Protein AF-A0A1Y2HWQ0-F1 (afdb_monomer)

Structure (mmCIF, N/CA/C/O backbone):
data_AF-A0A1Y2HWQ0-F1
#
_entry.id   AF-A0A1Y2HWQ0-F1
#
loop_
_atom_site.group_PDB
_atom_site.id
_atom_site.type_symbol
_atom_site.label_atom_id
_atom_site.label_alt_id
_atom_site.label_comp_id
_atom_site.label_asym_id
_atom_site.label_entity_id
_atom_site.label_seq_id
_atom_site.pdbx_PDB_ins_code
_atom_site.Cartn_x
_ato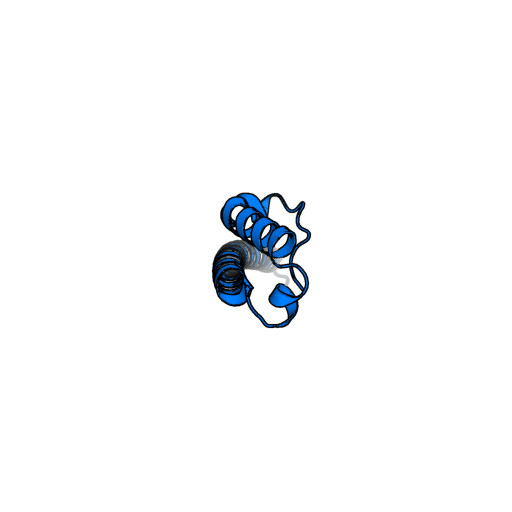m_site.Cartn_y
_atom_site.Cartn_z
_atom_site.occupancy
_atom_site.B_iso_or_equiv
_atom_site.auth_seq_id
_atom_site.auth_comp_id
_atom_site.auth_asym_id
_atom_site.auth_atom_id
_atom_site.pdbx_PDB_model_num
ATOM 1 N N . MET A 1 1 ? -6.005 8.692 -7.949 1.00 43.06 1 MET A N 1
ATOM 2 C CA . MET A 1 1 ? -5.215 9.139 -6.784 1.00 43.06 1 MET A CA 1
ATOM 3 C C . MET A 1 1 ? -4.160 8.076 -6.506 1.00 43.06 1 MET A C 1
ATOM 5 O O . MET A 1 1 ? -4.532 7.023 -6.009 1.00 43.06 1 MET A O 1
ATOM 9 N N . HIS A 1 2 ? -2.898 8.287 -6.903 1.00 49.16 2 HIS A N 1
ATOM 10 C CA . HIS A 1 2 ? -1.786 7.455 -6.420 1.00 49.16 2 HIS A CA 1
ATOM 11 C C . HIS A 1 2 ? -1.145 8.161 -5.213 1.00 49.16 2 HIS A C 1
ATOM 13 O O . HIS A 1 2 ? -1.141 9.395 -5.194 1.00 49.16 2 HIS A O 1
ATOM 19 N N . PRO A 1 3 ? -0.637 7.434 -4.205 1.00 59.91 3 PRO A N 1
ATOM 20 C CA . PRO A 1 3 ? 0.117 8.045 -3.113 1.00 59.91 3 PRO A CA 1
ATOM 21 C C . PRO A 1 3 ? 1.369 8.759 -3.637 1.00 59.91 3 PRO A C 1
ATOM 23 O O . PRO A 1 3 ? 1.944 8.344 -4.649 1.00 59.91 3 PRO A O 1
ATOM 26 N N . THR A 1 4 ? 1.798 9.820 -2.953 1.00 64.00 4 THR A N 1
ATOM 27 C CA . THR A 1 4 ? 3.089 10.471 -3.211 1.00 64.00 4 THR A CA 1
ATOM 28 C C . THR A 1 4 ? 4.223 9.458 -3.052 1.00 64.00 4 THR A C 1
ATOM 30 O O . THR A 1 4 ? 4.155 8.579 -2.198 1.00 64.00 4 THR A O 1
ATOM 33 N N . LEU A 1 5 ? 5.253 9.546 -3.902 1.00 58.03 5 LEU A N 1
ATOM 34 C CA . LEU A 1 5 ? 6.360 8.577 -3.927 1.00 58.03 5 LEU A CA 1
ATOM 35 C C . LEU A 1 5 ? 7.156 8.535 -2.607 1.00 58.03 5 LEU A C 1
ATOM 37 O O . LEU A 1 5 ? 7.838 7.552 -2.343 1.00 58.03 5 LEU A O 1
ATOM 41 N N . ASP A 1 6 ? 7.060 9.592 -1.794 1.00 57.69 6 ASP A N 1
ATOM 42 C CA . ASP A 1 6 ? 7.698 9.732 -0.480 1.00 57.69 6 ASP A CA 1
ATOM 43 C C . ASP A 1 6 ? 6.933 9.035 0.654 1.00 57.69 6 ASP A C 1
ATOM 45 O O . ASP A 1 6 ? 7.249 9.212 1.829 1.00 57.69 6 ASP A O 1
ATOM 49 N N . ASN A 1 7 ? 5.900 8.264 0.324 1.00 64.31 7 ASN A N 1
ATOM 50 C CA . ASN A 1 7 ? 5.068 7.640 1.325 1.00 64.31 7 ASN A CA 1
ATOM 51 C C . ASN A 1 7 ? 5.792 6.412 1.920 1.00 64.31 7 ASN A C 1
ATOM 53 O O . ASN A 1 7 ? 6.059 5.461 1.184 1.00 64.31 7 ASN A O 1
ATOM 57 N N . PRO A 1 8 ? 6.071 6.368 3.238 1.00 62.16 8 PRO A N 1
ATOM 58 C CA . PRO A 1 8 ? 6.738 5.228 3.874 1.00 62.16 8 PRO A CA 1
ATOM 59 C C . PRO A 1 8 ? 5.939 3.919 3.765 1.00 62.16 8 PRO A C 1
ATOM 61 O O . PRO A 1 8 ? 6.491 2.840 3.946 1.00 62.16 8 PRO A O 1
ATOM 64 N N . HIS A 1 9 ? 4.654 3.974 3.410 1.00 61.44 9 HIS A N 1
ATOM 65 C CA . HIS A 1 9 ? 3.862 2.783 3.100 1.00 61.44 9 HIS A CA 1
ATOM 66 C C . HIS A 1 9 ? 4.204 2.164 1.733 1.00 61.44 9 HIS A C 1
ATOM 68 O O . HIS A 1 9 ? 3.859 1.017 1.481 1.00 61.44 9 HIS A O 1
ATOM 74 N N . LEU A 1 10 ? 4.934 2.876 0.867 1.00 65.38 10 LEU A N 1
ATOM 75 C CA . LEU A 1 10 ? 5.414 2.366 -0.420 1.00 65.38 10 LEU A CA 1
ATOM 76 C C . LEU A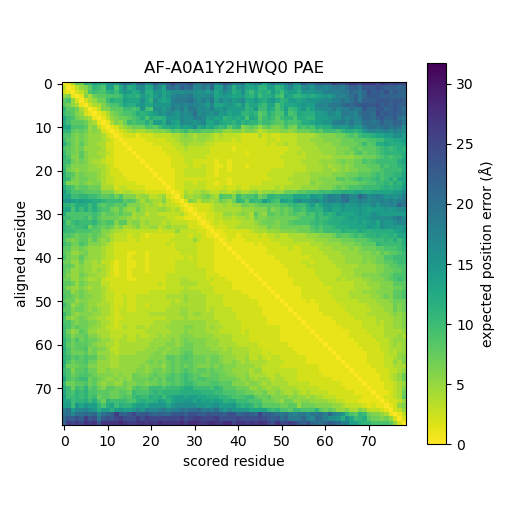 1 10 ? 6.692 1.529 -0.310 1.00 65.38 10 LEU A C 1
ATOM 78 O O . LEU A 1 10 ? 7.148 1.030 -1.336 1.00 65.38 10 LEU A O 1
ATOM 82 N N . ILE A 1 11 ? 7.258 1.342 0.892 1.00 70.56 11 ILE A N 1
ATOM 83 C CA . ILE A 1 11 ? 8.446 0.493 1.108 1.00 70.56 11 ILE A CA 1
ATOM 84 C C . ILE A 1 11 ? 8.229 -0.906 0.507 1.00 70.56 11 ILE A C 1
ATOM 86 O O . ILE A 1 11 ? 9.126 -1.455 -0.125 1.00 70.56 11 ILE A O 1
ATOM 90 N N . THR A 1 12 ? 7.017 -1.456 0.618 1.00 79.44 12 THR A N 1
ATOM 91 C CA . THR A 1 12 ? 6.667 -2.779 0.071 1.00 79.44 12 THR A CA 1
ATOM 92 C C . THR A 1 12 ? 6.689 -2.831 -1.458 1.00 79.44 12 THR A C 1
ATOM 94 O O . THR A 1 12 ? 7.026 -3.864 -2.029 1.00 79.44 12 THR A O 1
ATOM 97 N N . CYS A 1 13 ? 6.387 -1.720 -2.134 1.00 88.00 13 CYS A N 1
ATOM 98 C CA . CYS A 1 13 ? 6.369 -1.624 -3.596 1.00 88.00 13 CYS A CA 1
ATOM 99 C C . CYS A 1 13 ? 7.609 -0.912 -4.169 1.00 88.00 13 CYS A C 1
ATOM 101 O O . CYS A 1 13 ? 7.664 -0.659 -5.376 1.00 88.00 13 CYS A O 1
ATOM 103 N N . GLN A 1 14 ? 8.598 -0.576 -3.334 1.00 88.06 14 GLN A N 1
ATOM 104 C CA . GLN A 1 14 ? 9.710 0.311 -3.684 1.00 88.06 14 GLN A CA 1
ATOM 105 C C . GLN A 1 14 ? 10.565 -0.234 -4.835 1.00 88.06 14 GLN A C 1
ATOM 107 O O . GLN A 1 14 ? 10.923 0.515 -5.744 1.00 88.06 14 GLN A O 1
ATOM 112 N N . GLU A 1 15 ? 10.812 -1.543 -4.857 1.00 89.38 15 GLU A N 1
ATOM 113 C CA . GLU A 1 15 ? 11.551 -2.210 -5.937 1.00 89.38 15 GLU A CA 1
ATOM 114 C C . GLU A 1 15 ? 10.819 -2.117 -7.287 1.00 89.38 15 GLU A C 1
ATOM 116 O O . GLU A 1 15 ? 11.429 -1.848 -8.322 1.00 89.38 15 GLU A O 1
ATOM 121 N N . ILE A 1 16 ? 9.487 -2.253 -7.291 1.00 90.62 16 ILE A N 1
ATOM 122 C CA . ILE A 1 16 ? 8.676 -2.146 -8.516 1.00 90.62 16 ILE A CA 1
ATOM 123 C C . ILE A 1 16 ? 8.639 -0.693 -9.005 1.00 90.62 16 ILE A C 1
ATOM 125 O O . ILE A 1 16 ? 8.722 -0.437 -10.206 1.00 90.62 16 ILE A O 1
ATOM 129 N N . ILE A 1 17 ? 8.554 0.267 -8.079 1.00 89.81 17 ILE A N 1
ATOM 130 C CA . ILE A 1 17 ? 8.625 1.702 -8.385 1.00 89.81 17 ILE A CA 1
ATOM 131 C C . ILE A 1 17 ? 9.979 2.041 -9.011 1.00 89.81 17 ILE A C 1
ATOM 133 O O . ILE A 1 17 ? 10.026 2.733 -10.028 1.00 89.81 17 ILE A O 1
ATOM 137 N N . LYS A 1 18 ? 11.073 1.527 -8.441 1.00 90.81 18 LYS A N 1
ATOM 138 C CA . LYS A 1 18 ? 12.424 1.713 -8.973 1.00 90.81 18 LYS A CA 1
ATOM 139 C C . LYS A 1 18 ? 12.540 1.151 -10.391 1.00 90.81 18 LYS A C 1
ATOM 141 O O . LYS A 1 18 ? 12.935 1.887 -11.291 1.00 90.81 18 LYS A O 1
ATOM 146 N N . ALA A 1 19 ? 12.087 -0.082 -10.616 1.00 91.25 19 ALA A N 1
ATOM 147 C CA . ALA A 1 19 ? 12.091 -0.702 -11.940 1.00 91.25 19 ALA A CA 1
ATOM 148 C C . ALA A 1 19 ? 11.239 0.076 -12.964 1.00 91.25 19 ALA A C 1
ATOM 150 O O . ALA A 1 19 ? 11.643 0.260 -14.114 1.00 91.25 19 ALA A O 1
ATOM 151 N N . LEU A 1 20 ? 10.067 0.581 -12.561 1.00 91.69 20 LEU A N 1
ATOM 152 C CA . LEU A 1 20 ? 9.220 1.401 -13.430 1.00 91.69 20 LEU A CA 1
ATOM 153 C C . LEU A 1 20 ? 9.894 2.736 -13.783 1.00 91.69 20 LEU A C 1
ATOM 155 O O . LEU A 1 20 ? 9.838 3.168 -14.936 1.00 91.69 20 LEU A O 1
ATOM 159 N N . ASN A 1 21 ? 10.560 3.369 -12.817 1.00 90.00 21 ASN A N 1
ATOM 160 C CA . ASN A 1 21 ? 11.309 4.605 -13.034 1.00 90.00 21 ASN A CA 1
ATOM 161 C C . ASN A 1 21 ? 12.497 4.393 -13.981 1.00 90.00 21 ASN A C 1
ATOM 163 O O . ASN A 1 21 ? 12.696 5.192 -14.896 1.00 90.00 21 ASN A O 1
ATOM 167 N N . GLU A 1 22 ? 13.237 3.295 -13.825 1.00 92.06 22 GLU A N 1
ATOM 168 C CA . GLU A 1 22 ? 14.310 2.899 -14.745 1.00 92.06 22 GLU A CA 1
ATOM 169 C C . GLU A 1 22 ? 13.770 2.656 -16.165 1.00 92.06 22 GLU A C 1
ATOM 171 O O . GLU A 1 22 ? 14.341 3.147 -17.144 1.00 92.06 22 GLU A O 1
ATOM 176 N N . CYS A 1 23 ? 12.612 2.000 -16.300 1.00 92.19 23 CYS A N 1
ATOM 177 C CA . CYS A 1 23 ? 11.948 1.836 -17.594 1.00 92.19 23 CYS A CA 1
ATOM 178 C C . CYS A 1 23 ? 11.565 3.188 -18.216 1.00 92.19 23 CYS A C 1
ATOM 180 O O . CYS A 1 23 ? 11.822 3.434 -19.394 1.00 92.19 23 CYS A O 1
ATOM 182 N N . HIS A 1 24 ? 11.002 4.111 -17.434 1.00 90.94 24 HIS A N 1
ATOM 183 C CA . HIS A 1 24 ? 10.650 5.449 -17.915 1.00 90.94 24 HIS A CA 1
ATOM 184 C C . HIS A 1 24 ? 11.861 6.301 -18.315 1.00 90.94 24 HIS A C 1
ATOM 186 O O . HIS A 1 24 ? 11.734 7.116 -19.237 1.00 90.94 24 HIS A O 1
ATOM 192 N N . ALA A 1 25 ? 13.001 6.128 -17.641 1.00 91.38 25 ALA A N 1
ATOM 193 C CA . ALA A 1 25 ? 14.250 6.820 -17.949 1.00 91.38 25 ALA A CA 1
ATOM 194 C C . ALA A 1 25 ? 14.887 6.300 -19.247 1.00 91.38 25 ALA A C 1
ATOM 196 O O . ALA A 1 25 ? 15.3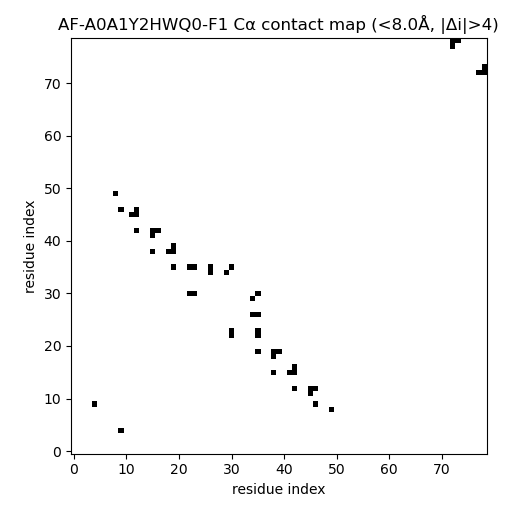61 7.086 -20.063 1.00 91.38 25 ALA A O 1
ATOM 197 N N . THR A 1 26 ? 14.842 4.986 -19.473 1.00 91.81 26 THR A N 1
ATOM 198 C CA . THR A 1 26 ? 15.471 4.327 -20.632 1.00 91.81 26 THR A CA 1
ATOM 199 C C . THR A 1 26 ? 14.598 4.319 -21.891 1.00 91.81 26 THR A C 1
ATOM 201 O O . THR A 1 26 ? 15.115 4.310 -23.006 1.00 91.81 26 THR A O 1
ATOM 204 N N . SER A 1 27 ? 13.270 4.359 -21.750 1.00 84.75 27 SER A N 1
ATOM 205 C CA . SER A 1 27 ? 12.340 4.132 -22.869 1.00 84.75 27 SER A CA 1
ATOM 206 C C . SER A 1 27 ? 12.039 5.362 -23.738 1.00 84.75 27 SER A C 1
ATOM 208 O O . SER A 1 27 ? 11.376 5.222 -24.768 1.00 84.75 27 SER A O 1
ATOM 210 N N . GLY A 1 28 ? 12.478 6.571 -23.366 1.00 87.31 28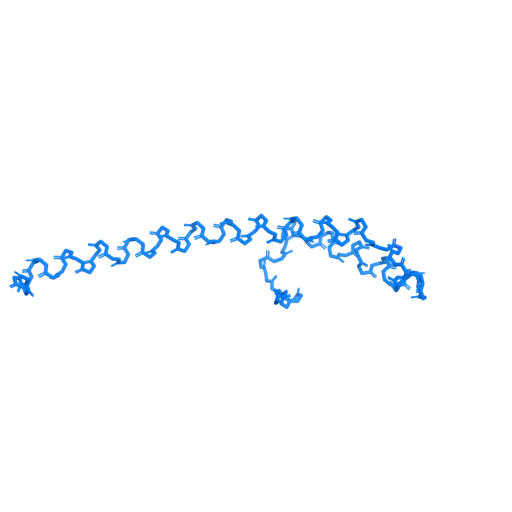 GLY A N 1
ATOM 211 C CA . GLY A 1 28 ? 12.256 7.786 -24.167 1.00 87.31 28 GLY A CA 1
ATOM 212 C C . GLY A 1 28 ? 10.777 8.005 -24.523 1.00 87.31 28 GLY A C 1
ATOM 213 O O . GLY A 1 28 ? 9.939 8.113 -23.630 1.00 87.31 28 GLY A O 1
ATOM 214 N N . TRP A 1 29 ? 10.437 8.051 -25.819 1.00 88.50 29 TRP A N 1
ATOM 215 C CA . TRP A 1 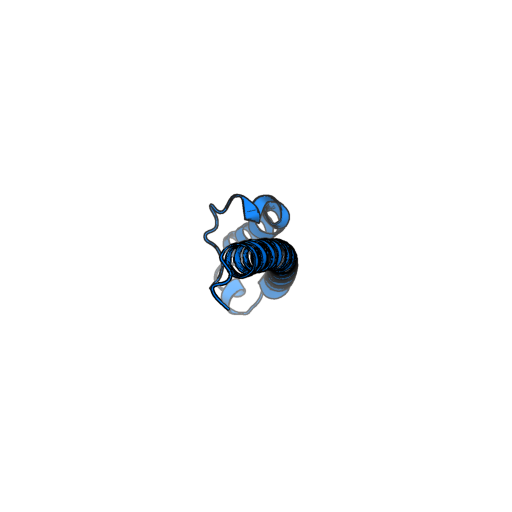29 ? 9.046 8.151 -26.296 1.00 88.50 29 TRP A CA 1
ATOM 216 C C . TRP A 1 29 ? 8.270 6.824 -26.260 1.00 88.50 29 TRP A C 1
ATOM 218 O O . TRP A 1 29 ? 7.042 6.839 -26.199 1.00 88.50 29 TRP A O 1
ATOM 228 N N . LYS A 1 30 ? 8.949 5.668 -26.233 1.00 84.88 30 LYS A N 1
ATOM 229 C CA . LYS A 1 30 ? 8.301 4.341 -26.229 1.00 84.88 30 LYS A CA 1
ATOM 230 C C . LYS A 1 30 ? 7.459 4.100 -24.976 1.00 84.88 30 LYS A C 1
ATOM 232 O O . LYS A 1 30 ? 6.492 3.344 -25.025 1.00 84.88 30 LYS A O 1
ATOM 237 N N . LYS A 1 31 ? 7.763 4.790 -23.870 1.00 83.06 31 LYS A N 1
ATOM 238 C CA . LYS A 1 31 ? 6.937 4.751 -22.653 1.00 83.06 31 LYS A CA 1
ATOM 239 C C . LYS A 1 31 ? 5.504 5.233 -22.899 1.00 83.06 31 LYS A C 1
ATOM 241 O O . LYS A 1 31 ? 4.583 4.696 -22.295 1.00 83.06 31 LYS A O 1
ATOM 246 N N . TYR A 1 32 ? 5.303 6.180 -23.820 1.00 85.62 32 TYR A N 1
ATOM 247 C CA . TYR A 1 32 ? 3.971 6.683 -24.174 1.00 85.62 32 TYR A CA 1
ATOM 248 C C . TYR A 1 32 ? 3.175 5.688 -25.026 1.00 85.62 32 TYR A C 1
ATOM 250 O O . TYR A 1 32 ? 1.951 5.712 -25.006 1.00 85.62 32 TYR A O 1
ATOM 258 N N . PHE A 1 33 ? 3.864 4.770 -25.706 1.00 90.62 33 PHE A N 1
ATOM 259 C CA . PHE A 1 33 ? 3.259 3.675 -26.468 1.00 90.62 33 PHE A CA 1
ATOM 260 C C . PHE A 1 33 ? 3.091 2.389 -25.644 1.00 90.62 33 PHE A C 1
ATOM 262 O O . PHE A 1 33 ? 2.744 1.348 -26.192 1.00 90.62 33 PHE A O 1
ATOM 269 N N . GLY A 1 34 ? 3.321 2.444 -24.327 1.00 88.88 34 GLY A N 1
ATOM 270 C CA . GLY A 1 34 ? 3.054 1.322 -23.425 1.00 88.88 34 GLY A CA 1
ATOM 271 C C . GLY A 1 34 ? 4.222 0.365 -23.189 1.00 88.88 34 GLY A C 1
ATOM 272 O O . GLY A 1 34 ? 4.009 -0.691 -22.603 1.00 88.88 34 GLY A O 1
ATOM 273 N N . ALA A 1 35 ? 5.458 0.728 -23.554 1.00 90.62 35 ALA A N 1
ATOM 274 C CA . ALA A 1 35 ? 6.638 -0.125 -23.340 1.00 90.62 35 ALA A CA 1
ATOM 275 C C . ALA A 1 35 ? 6.891 -0.520 -21.867 1.00 90.62 35 ALA A C 1
ATOM 277 O O . ALA A 1 35 ? 7.568 -1.507 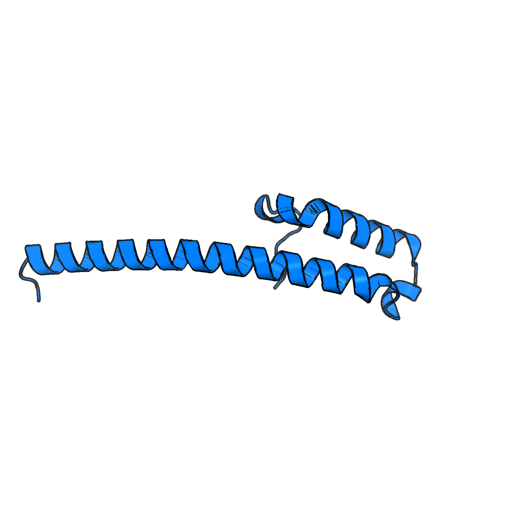-21.607 1.00 90.62 35 ALA A O 1
ATOM 278 N N . CYS A 1 36 ? 6.340 0.230 -20.907 1.00 93.00 36 CYS A N 1
ATOM 279 C CA . CYS A 1 36 ? 6.479 -0.029 -19.470 1.00 93.00 36 CYS A CA 1
ATOM 280 C C . CYS A 1 36 ? 5.177 -0.533 -18.813 1.00 93.00 36 CYS A C 1
ATOM 282 O O . CYS A 1 36 ? 5.064 -0.515 -17.584 1.00 93.00 36 CYS A O 1
ATOM 284 N N . ASN A 1 37 ? 4.171 -0.949 -19.596 1.00 92.12 37 ASN A N 1
ATOM 285 C CA . ASN A 1 37 ? 2.855 -1.312 -19.059 1.00 92.12 37 ASN A CA 1
ATOM 286 C C . ASN A 1 37 ? 2.911 -2.509 -18.105 1.00 92.12 37 ASN A C 1
ATOM 288 O O . ASN A 1 37 ? 2.230 -2.480 -17.086 1.00 92.12 37 ASN A O 1
ATOM 292 N N . ASP A 1 38 ? 3.755 -3.507 -18.358 1.00 93.94 38 ASP A N 1
ATOM 293 C CA . ASP A 1 38 ? 3.863 -4.675 -17.473 1.00 93.94 38 ASP A CA 1
ATOM 294 C C . ASP A 1 38 ? 4.342 -4.289 -16.069 1.00 93.94 38 ASP A C 1
ATOM 296 O O . ASP A 1 38 ? 3.773 -4.716 -15.063 1.00 93.94 38 ASP A O 1
ATOM 300 N N . LEU A 1 39 ? 5.351 -3.417 -15.984 1.00 91.62 39 LEU A N 1
ATOM 301 C CA . LEU A 1 39 ? 5.840 -2.878 -14.711 1.00 91.62 39 LEU A CA 1
ATOM 302 C C . LEU A 1 39 ? 4.772 -2.024 -14.024 1.00 91.62 39 LEU A C 1
ATOM 304 O O . LEU A 1 39 ? 4.573 -2.133 -12.816 1.00 91.62 39 LEU A O 1
ATOM 308 N N . LYS A 1 40 ? 4.032 -1.224 -14.797 1.00 90.75 40 LYS A N 1
ATOM 309 C CA . LYS A 1 40 ? 2.893 -0.451 -14.292 1.00 90.75 40 LYS A CA 1
ATOM 310 C C . LYS A 1 40 ? 1.786 -1.358 -13.741 1.00 90.75 40 LYS A C 1
ATOM 312 O O . LYS A 1 40 ? 1.227 -1.050 -12.692 1.00 90.75 40 LYS A O 1
ATOM 317 N N . HIS A 1 41 ? 1.472 -2.471 -14.403 1.00 94.31 41 HIS A N 1
ATOM 318 C CA . HIS A 1 41 ? 0.480 -3.437 -13.927 1.00 94.31 41 HIS A CA 1
ATOM 319 C C . HIS A 1 41 ? 0.915 -4.086 -12.612 1.00 94.31 41 HIS A C 1
ATOM 321 O O . HIS A 1 41 ? 0.125 -4.116 -11.669 1.00 94.31 41 HIS A O 1
ATOM 327 N N . LYS A 1 42 ? 2.182 -4.504 -12.510 1.00 92.94 42 LYS A N 1
ATOM 328 C CA . LYS A 1 42 ? 2.755 -5.025 -11.259 1.00 92.94 42 LYS A CA 1
ATOM 329 C C . LYS A 1 42 ? 2.690 -3.999 -10.130 1.00 92.94 42 LYS A C 1
ATOM 331 O O . LYS A 1 42 ? 2.309 -4.338 -9.013 1.00 92.94 42 LYS A O 1
ATOM 336 N N . LEU A 1 43 ? 3.005 -2.738 -10.427 1.00 91.44 43 LEU A N 1
ATOM 337 C CA . LEU A 1 43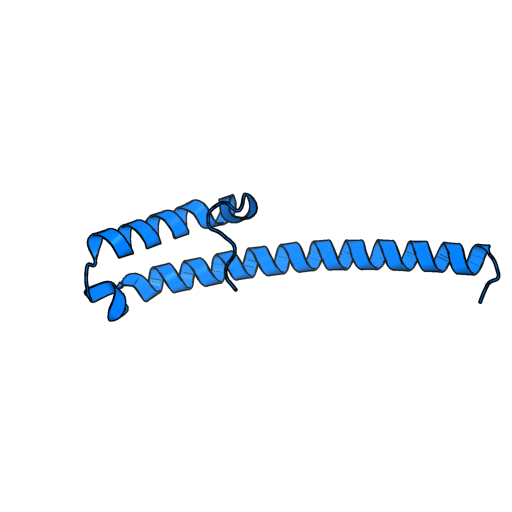 ? 2.923 -1.668 -9.437 1.00 91.44 43 LEU A CA 1
ATOM 338 C C . LEU A 1 43 ? 1.484 -1.474 -8.952 1.00 91.44 43 LEU A C 1
ATOM 340 O O . LEU A 1 43 ? 1.242 -1.420 -7.751 1.00 91.44 43 LEU A O 1
ATOM 344 N N . ASN A 1 44 ? 0.519 -1.424 -9.872 1.00 91.69 44 ASN A N 1
ATOM 345 C CA . ASN A 1 44 ? -0.893 -1.279 -9.524 1.00 91.69 44 ASN A CA 1
ATOM 346 C C . ASN A 1 44 ? -1.396 -2.422 -8.637 1.00 91.69 44 ASN A C 1
ATOM 348 O O . ASN A 1 44 ? -2.157 -2.170 -7.702 1.00 91.69 44 ASN A O 1
ATOM 352 N N . GLN A 1 45 ? -0.973 -3.659 -8.906 1.00 92.25 45 GLN A N 1
ATOM 353 C CA . GLN A 1 45 ? -1.330 -4.804 -8.074 1.00 92.25 45 GLN A CA 1
ATOM 354 C C . GLN A 1 45 ? -0.780 -4.641 -6.651 1.00 92.25 45 GLN A C 1
ATOM 356 O O . GLN A 1 45 ? -1.555 -4.689 -5.699 1.00 92.25 45 GLN A O 1
ATOM 361 N N . CYS A 1 46 ? 0.513 -4.337 -6.516 1.00 91.38 46 CYS A N 1
ATOM 362 C CA . CYS A 1 46 ? 1.148 -4.124 -5.214 1.00 91.38 46 CYS A CA 1
ATOM 363 C C . CYS A 1 46 ? 0.451 -3.015 -4.401 1.00 91.38 46 CYS A C 1
ATOM 365 O O . CYS A 1 46 ? 0.114 -3.195 -3.232 1.00 91.38 46 CYS A O 1
ATOM 367 N N . LEU A 1 47 ? 0.137 -1.882 -5.040 1.00 88.94 47 LEU A N 1
ATOM 368 C CA . LEU A 1 47 ? -0.583 -0.779 -4.391 1.00 88.94 47 LEU A CA 1
ATOM 369 C C . LEU A 1 47 ? -2.014 -1.156 -3.986 1.00 88.94 47 LEU A C 1
ATOM 371 O O . LEU A 1 47 ? -2.533 -0.650 -2.991 1.00 88.94 47 LEU A O 1
ATOM 375 N N . THR A 1 48 ? -2.667 -2.026 -4.758 1.00 90.25 48 THR A N 1
ATOM 376 C CA . THR A 1 48 ? -4.014 -2.513 -4.438 1.00 90.25 48 THR A CA 1
ATOM 377 C C . THR A 1 48 ? -3.985 -3.403 -3.200 1.00 90.25 48 THR A C 1
ATOM 379 O O . THR A 1 48 ? -4.851 -3.272 -2.337 1.00 90.25 48 THR A O 1
ATOM 382 N N . GLU A 1 49 ? -2.980 -4.267 -3.084 1.00 90.06 49 GLU A N 1
ATOM 383 C CA . GLU A 1 49 ? -2.784 -5.135 -1.922 1.00 90.06 49 GLU A CA 1
ATOM 384 C C . GLU A 1 49 ? -2.535 -4.313 -0.646 1.00 90.06 49 GLU A C 1
ATOM 386 O O . GLU A 1 49 ? -3.231 -4.519 0.354 1.00 90.06 49 GLU A O 1
ATOM 391 N N . ASP A 1 50 ? -1.645 -3.312 -0.698 1.00 87.94 50 ASP A N 1
ATOM 392 C CA . ASP A 1 50 ? -1.415 -2.387 0.426 1.00 87.94 50 ASP A CA 1
ATOM 393 C C . ASP A 1 50 ? -2.702 -1.650 0.825 1.00 87.94 50 ASP A C 1
ATOM 395 O O . ASP A 1 50 ? -3.091 -1.596 1.996 1.00 87.94 50 ASP A O 1
ATOM 399 N N . TYR A 1 51 ? -3.427 -1.131 -0.166 1.00 87.31 51 TYR A N 1
ATOM 400 C CA . TYR A 1 51 ? -4.683 -0.434 0.070 1.00 87.31 51 TYR A CA 1
ATOM 401 C C . TYR A 1 51 ? -5.724 -1.318 0.770 1.00 87.31 51 TYR A C 1
ATOM 403 O O . TYR A 1 51 ? -6.393 -0.867 1.706 1.00 87.31 51 TYR A O 1
ATOM 411 N N . VAL A 1 52 ? -5.864 -2.577 0.348 1.00 91.69 52 VAL A N 1
ATOM 412 C CA . VAL A 1 52 ? -6.788 -3.537 0.967 1.00 91.69 52 VAL A CA 1
ATOM 413 C C . VAL A 1 52 ? -6.372 -3.843 2.405 1.00 91.69 52 VAL A C 1
ATOM 415 O O . VAL A 1 52 ? -7.225 -3.798 3.297 1.00 91.69 52 VAL A O 1
ATOM 418 N N . ALA A 1 53 ? -5.082 -4.078 2.657 1.00 89.94 53 ALA A N 1
ATOM 419 C CA . ALA A 1 53 ? -4.564 -4.329 4.001 1.00 89.94 53 ALA A CA 1
ATOM 420 C C . ALA A 1 53 ? -4.862 -3.154 4.948 1.00 89.94 53 ALA A C 1
ATOM 422 O O . ALA A 1 53 ? -5.413 -3.334 6.037 1.00 89.94 53 ALA A O 1
ATOM 423 N N . ARG A 1 54 ? -4.604 -1.921 4.500 1.00 87.50 54 ARG A N 1
ATOM 424 C CA . ARG A 1 54 ? -4.888 -0.703 5.275 1.00 87.50 54 ARG A CA 1
ATOM 425 C C . ARG A 1 54 ? -6.377 -0.495 5.506 1.00 87.50 54 ARG A C 1
ATOM 427 O O . ARG A 1 54 ? -6.794 -0.130 6.605 1.00 87.50 54 ARG A O 1
ATOM 434 N N . ARG A 1 55 ? -7.202 -0.749 4.488 1.00 92.31 55 ARG A N 1
ATOM 435 C CA . ARG A 1 55 ? -8.660 -0.681 4.616 1.00 92.31 55 ARG A CA 1
ATOM 436 C C . ARG A 1 55 ? -9.164 -1.655 5.684 1.00 92.31 55 ARG A C 1
ATOM 438 O O . ARG A 1 55 ? -10.044 -1.273 6.451 1.00 92.31 55 ARG A O 1
ATOM 445 N N . ALA A 1 56 ? -8.600 -2.860 5.772 1.00 94.50 56 ALA A N 1
ATOM 446 C CA . ALA A 1 56 ? -8.966 -3.835 6.798 1.00 94.50 56 ALA A CA 1
ATOM 447 C C . ALA A 1 56 ? -8.619 -3.347 8.216 1.00 94.50 56 ALA A C 1
ATOM 449 O O . ALA A 1 56 ? -9.472 -3.403 9.106 1.00 94.50 56 ALA A O 1
ATOM 450 N N . VAL A 1 57 ? -7.418 -2.790 8.418 1.00 94.25 57 VAL A N 1
ATOM 451 C CA . VAL A 1 57 ? -7.006 -2.201 9.708 1.00 94.25 57 VAL A CA 1
ATOM 452 C C . VAL A 1 57 ? -7.932 -1.047 10.098 1.00 94.25 57 VAL A C 1
ATOM 454 O O . VAL A 1 57 ? -8.508 -1.053 11.187 1.00 94.25 57 VAL A O 1
ATOM 457 N N . ASN A 1 58 ? -8.169 -0.107 9.181 1.00 94.44 58 ASN A N 1
ATOM 458 C CA . ASN A 1 58 ? -9.049 1.037 9.422 1.00 94.44 58 ASN A CA 1
ATOM 459 C C . ASN A 1 58 ? -10.486 0.605 9.750 1.00 94.44 58 ASN A C 1
ATOM 461 O O . ASN A 1 58 ? -11.128 1.203 10.615 1.00 94.44 58 ASN A O 1
ATOM 465 N N . ALA A 1 59 ? -10.999 -0.436 9.086 1.00 97.00 59 ALA A N 1
ATOM 466 C CA . ALA A 1 59 ? -12.322 -0.989 9.361 1.00 97.00 59 ALA A CA 1
ATOM 467 C C . ALA A 1 59 ? -12.398 -1.620 10.761 1.00 97.00 59 ALA A C 1
ATOM 469 O O . ALA A 1 59 ? -13.371 -1.388 11.484 1.00 97.00 59 ALA A O 1
ATOM 470 N N . ALA A 1 60 ? -11.364 -2.364 11.166 1.00 97.38 60 ALA A N 1
ATOM 471 C CA . ALA A 1 60 ? -11.274 -2.955 12.498 1.00 97.38 60 ALA A CA 1
ATOM 472 C C . ALA A 1 60 ? -11.211 -1.880 13.593 1.00 97.38 60 ALA A C 1
ATOM 474 O O . ALA A 1 60 ? -11.921 -1.968 14.596 1.00 97.38 60 ALA A O 1
ATOM 475 N N . GLU A 1 61 ? -10.417 -0.828 13.397 1.00 97.56 61 GLU A N 1
ATOM 476 C CA . GLU A 1 61 ? -10.362 0.301 14.327 1.00 97.56 61 GLU A CA 1
ATOM 477 C C . GLU A 1 61 ? -11.670 1.085 14.383 1.00 97.56 61 GLU A C 1
ATOM 479 O O . GLU A 1 61 ? -12.129 1.442 15.467 1.00 97.56 61 GLU A O 1
ATOM 484 N N . ALA A 1 62 ? -12.297 1.340 13.233 1.00 97.19 62 ALA A N 1
ATOM 485 C CA . ALA A 1 62 ? -13.586 2.016 13.179 1.00 97.19 62 ALA A CA 1
ATOM 486 C C . ALA A 1 62 ? -14.656 1.220 13.932 1.00 97.19 62 ALA A C 1
ATOM 488 O O . ALA A 1 62 ? -15.436 1.816 14.671 1.00 97.19 62 ALA A O 1
ATOM 489 N N . LYS A 1 63 ? -14.656 -0.114 13.806 1.00 97.50 63 LYS A N 1
ATOM 490 C CA . LYS A 1 63 ? -15.530 -0.983 14.599 1.00 97.50 63 LYS A CA 1
ATOM 491 C C . LYS A 1 63 ? -15.247 -0.828 16.094 1.00 97.50 63 LYS A C 1
ATOM 493 O O . LYS A 1 63 ? -16.158 -0.491 16.832 1.00 97.50 63 LYS A O 1
ATOM 498 N N . LYS A 1 64 ? -13.984 -0.938 16.524 1.00 97.50 64 LYS A N 1
ATOM 499 C CA . LYS A 1 64 ? -13.602 -0.738 17.936 1.00 97.50 64 LYS A CA 1
ATOM 500 C C . LYS A 1 64 ? -14.057 0.620 18.482 1.00 97.50 64 LYS A C 1
ATOM 502 O O . LYS A 1 64 ? -14.479 0.701 19.629 1.00 97.50 64 LYS A O 1
ATOM 507 N N . ARG A 1 65 ? -13.953 1.691 17.686 1.00 96.31 65 ARG A N 1
ATOM 508 C CA . ARG A 1 65 ? -14.425 3.033 18.069 1.00 96.31 65 ARG A CA 1
ATOM 509 C C . ARG A 1 65 ? -15.946 3.078 18.224 1.00 96.31 65 ARG A C 1
ATOM 511 O O . ARG A 1 65 ? -16.413 3.645 19.204 1.00 96.31 65 ARG A O 1
ATOM 518 N N . ARG A 1 66 ? -16.699 2.455 17.309 1.00 95.75 66 ARG A N 1
ATOM 519 C CA . ARG A 1 66 ? -18.164 2.345 17.410 1.00 95.75 66 ARG A CA 1
ATOM 520 C C . ARG A 1 66 ? -18.592 1.538 18.632 1.00 95.75 66 ARG A C 1
ATOM 522 O O . ARG A 1 66 ? -19.389 2.045 19.403 1.00 95.75 66 ARG A O 1
ATOM 529 N N . ASP A 1 67 ? -17.997 0.367 1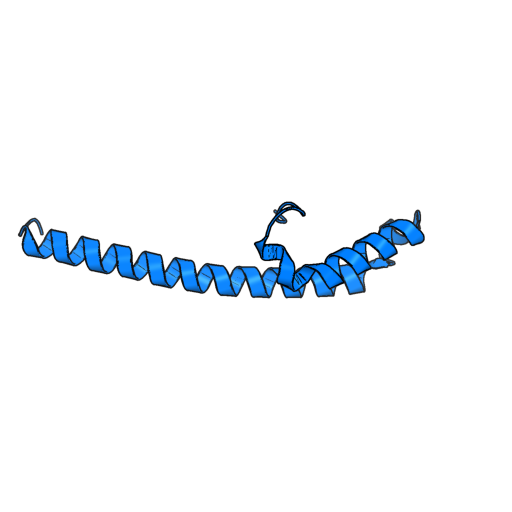8.850 1.00 96.44 67 ASP A N 1
ATOM 530 C CA . ASP A 1 67 ? -18.324 -0.502 19.987 1.00 96.44 67 ASP A CA 1
ATOM 531 C C . ASP A 1 67 ? -18.048 0.208 21.329 1.00 96.44 67 ASP A C 1
ATOM 533 O O . ASP A 1 67 ? -18.799 0.062 22.287 1.00 96.44 67 ASP A O 1
ATOM 537 N N . LYS A 1 68 ? -16.972 1.006 21.412 1.00 95.81 68 LYS A N 1
ATOM 538 C CA . LYS A 1 68 ? -16.682 1.841 22.592 1.00 95.81 68 LYS A CA 1
ATOM 539 C C . LYS A 1 68 ? -17.699 2.961 22.776 1.00 95.81 68 LYS A C 1
ATOM 541 O O . LYS A 1 68 ? -18.135 3.184 23.895 1.00 95.81 68 LYS A O 1
ATOM 546 N N . ALA A 1 69 ? -18.035 3.673 21.701 1.00 93.94 69 ALA A N 1
ATOM 547 C CA . ALA A 1 69 ? -19.025 4.738 21.765 1.00 93.94 69 ALA A CA 1
ATOM 548 C C . ALA A 1 69 ? -20.372 4.177 22.228 1.00 93.94 69 ALA A C 1
ATOM 550 O O . ALA A 1 69 ? -20.949 4.714 23.159 1.00 93.94 69 ALA A O 1
ATOM 551 N N . GLU A 1 70 ? -20.830 3.073 21.634 1.00 93.88 70 GLU A N 1
ATOM 552 C CA . GLU A 1 70 ? -22.071 2.393 22.008 1.00 93.88 70 GLU A CA 1
ATOM 553 C C . GLU A 1 70 ? -22.112 2.022 23.490 1.00 93.88 70 GLU A C 1
ATOM 555 O O . GLU A 1 70 ? -23.059 2.403 24.163 1.00 93.88 70 GLU A O 1
ATOM 560 N N . LYS A 1 71 ? -21.048 1.411 24.025 1.00 94.19 71 LYS A N 1
ATOM 561 C CA . LYS A 1 71 ? -20.958 1.120 25.464 1.00 94.19 71 LYS A CA 1
ATOM 562 C C . LYS A 1 71 ? -21.091 2.365 26.337 1.00 94.19 71 LYS A C 1
ATOM 564 O O . LYS A 1 71 ? -21.797 2.322 27.331 1.00 94.19 71 LYS A O 1
ATOM 569 N N . VAL A 1 72 ? -20.442 3.469 25.959 1.00 93.94 72 VAL A N 1
ATOM 570 C CA . VAL A 1 72 ? -20.555 4.739 26.695 1.00 93.94 72 VAL A CA 1
ATOM 571 C C . VAL A 1 72 ? -21.982 5.293 26.628 1.00 93.94 72 VAL A C 1
ATOM 573 O O . VAL A 1 72 ? -22.480 5.792 27.629 1.00 93.94 72 VAL A O 1
ATOM 576 N N . TRP A 1 73 ? -22.655 5.203 25.477 1.00 92.38 73 TRP A N 1
ATOM 577 C CA . TRP A 1 73 ? -24.058 5.620 25.351 1.00 92.38 73 TRP A CA 1
ATOM 578 C C . TRP A 1 73 ? -24.989 4.780 26.231 1.00 92.38 73 TRP A C 1
ATOM 580 O O . TRP A 1 73 ? -25.866 5.349 26.879 1.00 92.38 73 TRP A O 1
ATOM 590 N N . ASP A 1 74 ? -24.775 3.463 26.272 1.00 92.62 74 ASP A N 1
ATOM 591 C CA . ASP A 1 74 ? -25.570 2.534 27.077 1.00 92.62 74 ASP A CA 1
ATOM 592 C C . ASP A 1 74 ? -2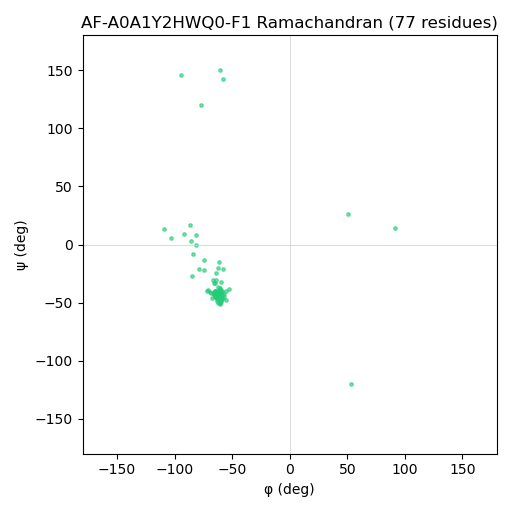5.314 2.739 28.588 1.00 92.62 74 ASP A C 1
ATOM 594 O O . ASP A 1 74 ? -26.257 2.763 29.373 1.00 92.62 74 ASP A O 1
ATOM 598 N N . GLU A 1 75 ? -24.057 2.958 29.004 1.00 90.69 75 GLU A N 1
ATOM 599 C CA . GLU A 1 75 ? -23.678 3.263 30.399 1.00 90.69 75 GLU A CA 1
ATOM 600 C C . GLU A 1 75 ? -24.255 4.594 30.905 1.00 90.69 75 GLU A C 1
ATOM 602 O O . GLU A 1 75 ? -24.521 4.739 32.096 1.00 90.69 75 GLU A O 1
ATOM 607 N N . LEU A 1 76 ? -24.440 5.572 30.016 1.00 89.94 76 LEU A N 1
ATOM 608 C CA . LEU A 1 76 ? -25.022 6.872 30.349 1.00 89.94 76 LEU A CA 1
ATOM 609 C C . LEU A 1 76 ? -26.562 6.876 30.298 1.00 89.94 76 LEU A C 1
ATOM 611 O O . LEU A 1 76 ? -27.147 7.941 30.478 1.00 89.94 76 LEU A O 1
ATOM 615 N N . GLU A 1 77 ? -27.207 5.730 30.029 1.00 80.31 77 GLU A N 1
ATOM 616 C CA . GLU A 1 77 ? -28.666 5.592 29.834 1.00 80.31 77 GLU A CA 1
ATOM 617 C C . GLU A 1 77 ? -29.245 6.603 28.817 1.00 80.31 77 GLU A C 1
ATOM 619 O O . GLU A 1 77 ? -30.414 6.980 28.867 1.00 80.31 77 GLU A O 1
ATOM 624 N N . LEU A 1 78 ? -28.425 7.075 27.871 1.00 71.50 78 LEU A N 1
ATOM 625 C CA . LEU A 1 78 ? -28.791 8.116 26.899 1.00 71.50 78 LEU A CA 1
ATOM 626 C C . LEU A 1 78 ? -29.475 7.548 25.637 1.00 71.50 78 LEU A C 1
ATOM 628 O O . LEU A 1 78 ? -29.541 8.232 24.612 1.00 71.50 78 LEU A O 1
ATOM 632 N N . LYS A 1 79 ? -29.966 6.308 25.694 1.00 57.06 79 LYS A N 1
ATOM 633 C CA . LYS A 1 79 ? -30.613 5.578 24.596 1.00 57.06 79 LYS A CA 1
ATOM 634 C C . LYS A 1 79 ? -31.944 4.980 25.027 1.00 57.06 79 LYS A C 1
ATOM 636 O O . LYS A 1 79 ? -31.996 4.415 26.139 1.00 57.06 79 LYS A O 1
#

InterPro domains:
  IPR013892 Cytochrome c oxidase biogenesis protein Cmc1-like [PF08583] (1-70)

Organism: NCBI:txid765915

Sequence (79 aa):
MHPTLDNPHLITCQEIIKALNECHATSGWKKYFGACNDLKHKLNQCLTEDYVARRAVNAAEAKKRRDKAEKVWDELELK

Radius of gyration: 20.68 Å; Cα contacts (8 Å, |Δi|>4): 26; chains: 1; bounding box: 46×16×57 Å

Mean predicted aligned error: 6.92 Å

Secondary structure (DSSP, 8-state):
-PPPTT-GGGGGGHHHHHHHHHHHHHSTTGGGGTTTHHHHHHHHHHHHHHHHHHHHHHHHHHHHHHHHHHHHHHHTT--

pLDDT: mean 86.21, std 12.39, range [43.06, 97.56]

Foldseek 3Di:
DDDDPPDPLCPQVVVLVVVLVVCVVPCVCVVVVPPSVVSVVVSVVSSVVSVVVVVVVVVVVVVVVVVVVVVVCVVVVVD

Solvent-accessible surface area (backbone atoms only — not comparable to full-atom values): 4609 Å² total; per-residue (Å²): 138,80,80,65,92,87,41,79,82,43,65,88,42,41,69,46,52,49,53,40,50,52,42,54,70,73,38,66,73,46,43,80,77,48,75,46,45,69,46,49,51,54,40,52,50,49,54,48,54,52,50,50,56,52,50,50,52,53,50,54,50,50,47,55,53,50,58,51,50,51,50,53,40,60,76,66,65,76,114